Protein AF-A0A9E2E4F3-F1 (afdb_monomer_lite)

Structure (mmCIF, N/CA/C/O backbone):
data_AF-A0A9E2E4F3-F1
#
_entry.id   AF-A0A9E2E4F3-F1
#
loop_
_atom_site.group_PDB
_atom_site.id
_atom_site.type_symbol
_atom_site.label_atom_id
_atom_site.label_alt_id
_atom_site.label_comp_id
_atom_site.label_asym_id
_atom_site.label_entity_id
_atom_site.label_seq_id
_atom_site.pdbx_PDB_ins_code
_atom_site.Cartn_x
_atom_site.Cartn_y
_atom_site.Cartn_z
_atom_site.occupancy
_atom_site.B_iso_or_equiv
_atom_site.auth_seq_id
_atom_site.auth_comp_id
_atom_site.auth_asym_id
_atom_site.auth_atom_id
_atom_site.pdbx_PDB_model_num
ATOM 1 N N . MET A 1 1 ? 12.189 0.737 -23.360 1.00 81.00 1 MET A N 1
ATOM 2 C CA . MET A 1 1 ? 11.739 -0.007 -22.158 1.00 81.00 1 MET A CA 1
ATOM 3 C C . MET A 1 1 ? 10.765 -1.100 -22.576 1.00 81.00 1 MET A C 1
ATOM 5 O O . MET A 1 1 ? 9.932 -0.841 -23.434 1.00 81.00 1 MET A O 1
ATOM 9 N N . VAL A 1 2 ? 10.877 -2.310 -22.023 1.00 89.31 2 VAL A N 1
ATOM 10 C CA . VAL A 1 2 ? 9.925 -3.417 -22.245 1.00 89.31 2 VAL A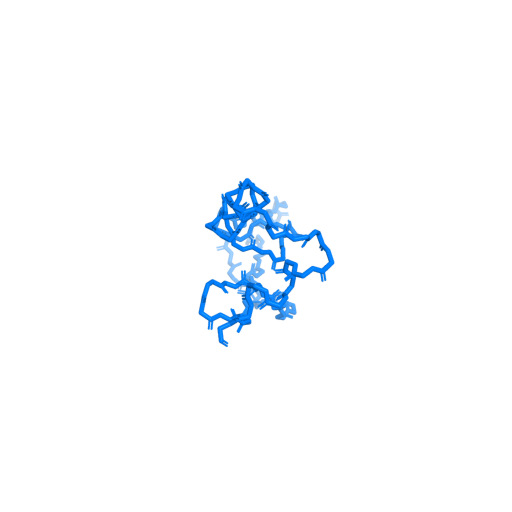 CA 1
ATOM 11 C C . VAL A 1 2 ? 9.378 -3.944 -20.932 1.00 89.31 2 VAL A C 1
ATOM 13 O O . VAL A 1 2 ? 10.095 -3.956 -19.932 1.00 89.31 2 VAL A O 1
ATOM 16 N N . ARG A 1 3 ? 8.125 -4.413 -20.940 1.00 87.81 3 ARG A N 1
ATOM 17 C CA . ARG A 1 3 ? 7.578 -5.204 -19.832 1.00 87.81 3 ARG A CA 1
ATOM 18 C C . ARG A 1 3 ? 8.257 -6.574 -19.798 1.00 87.81 3 ARG A C 1
ATOM 20 O O . ARG A 1 3 ? 8.450 -7.193 -20.837 1.00 87.81 3 ARG A O 1
ATOM 27 N N . ASN A 1 4 ? 8.609 -7.025 -18.600 1.00 91.44 4 ASN A N 1
ATOM 28 C CA . ASN A 1 4 ? 9.298 -8.285 -18.331 1.00 91.44 4 ASN A CA 1
ATOM 29 C C . ASN A 1 4 ? 8.619 -9.025 -17.163 1.00 91.44 4 ASN A C 1
ATOM 31 O O . ASN A 1 4 ? 9.231 -9.294 -16.128 1.00 91.44 4 ASN A O 1
ATOM 35 N N . GLY A 1 5 ? 7.315 -9.269 -17.303 1.00 92.94 5 GLY A N 1
ATOM 36 C CA . GLY A 1 5 ? 6.491 -9.903 -16.273 1.00 92.94 5 GLY A CA 1
ATOM 37 C C . GLY A 1 5 ? 6.092 -8.964 -15.131 1.00 92.94 5 GLY A C 1
ATOM 38 O O . GLY A 1 5 ? 6.016 -7.746 -15.303 1.00 92.94 5 GLY A O 1
ATOM 39 N N . HIS A 1 6 ? 5.814 -9.546 -13.963 1.00 93.56 6 HIS A N 1
ATOM 40 C CA . HIS A 1 6 ? 5.366 -8.840 -12.760 1.00 93.56 6 HIS A CA 1
ATOM 41 C C . HIS A 1 6 ? 6.181 -9.272 -11.538 1.00 93.56 6 HIS A C 1
ATOM 43 O O . HIS A 1 6 ? 6.768 -10.354 -11.513 1.00 93.56 6 HIS A O 1
ATOM 49 N N . LEU A 1 7 ? 6.230 -8.407 -10.528 1.00 90.75 7 LEU A N 1
ATOM 50 C CA . LEU A 1 7 ? 6.652 -8.787 -9.185 1.00 90.75 7 LEU A CA 1
ATOM 51 C C . LEU A 1 7 ? 5.602 -9.723 -8.561 1.00 90.75 7 LEU A C 1
ATOM 53 O O . LEU A 1 7 ? 4.446 -9.709 -9.006 1.00 90.75 7 LEU A O 1
ATOM 57 N N . PRO A 1 8 ? 5.977 -10.508 -7.533 1.00 92.94 8 PRO A N 1
ATOM 58 C CA . PRO A 1 8 ? 5.013 -11.253 -6.738 1.00 92.94 8 PRO A CA 1
ATOM 59 C C . PRO A 1 8 ? 3.853 -10.354 -6.312 1.00 92.94 8 PRO A C 1
ATOM 61 O O . PRO A 1 8 ? 4.054 -9.195 -5.934 1.00 92.94 8 PRO A O 1
ATOM 64 N N . GLY A 1 9 ? 2.637 -10.884 -6.431 1.00 93.06 9 GLY A N 1
ATOM 65 C CA . GLY A 1 9 ? 1.454 -10.178 -5.966 1.00 93.06 9 GLY A CA 1
ATOM 66 C C . GLY A 1 9 ? 1.538 -9.947 -4.463 1.00 93.06 9 GLY A C 1
ATOM 67 O O . GLY A 1 9 ? 2.056 -10.789 -3.733 1.00 93.06 9 GLY A O 1
ATOM 68 N N . ARG A 1 10 ? 1.026 -8.808 -4.012 1.00 93.94 10 ARG A N 1
ATOM 69 C CA . ARG A 1 10 ? 0.857 -8.521 -2.587 1.00 93.94 10 ARG A CA 1
ATOM 70 C C . ARG A 1 10 ? -0.500 -7.895 -2.337 1.00 93.94 10 ARG A C 1
ATOM 72 O O . ARG A 1 10 ? -1.048 -7.242 -3.225 1.00 93.94 10 ARG A O 1
ATOM 79 N N . GLU A 1 11 ? -0.998 -8.060 -1.128 1.00 93.38 11 GLU A N 1
ATOM 80 C CA . GLU A 1 11 ? -2.265 -7.475 -0.711 1.00 93.38 11 GLU A CA 1
ATOM 81 C C . GLU A 1 11 ? -2.079 -6.049 -0.195 1.00 93.38 11 GLU A C 1
ATOM 83 O O . GLU A 1 11 ? -1.095 -5.725 0.478 1.00 93.38 11 GLU A O 1
ATOM 88 N N . LEU A 1 12 ? -3.033 -5.197 -0.555 1.00 91.94 12 LEU A N 1
ATOM 89 C CA . LEU A 1 12 ? -3.198 -3.848 -0.043 1.0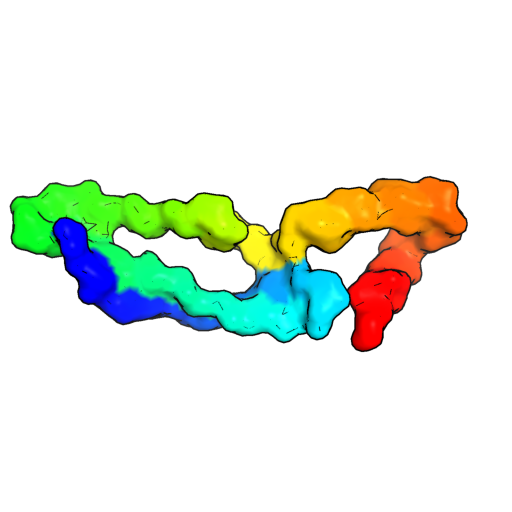0 91.94 12 LEU A CA 1
ATOM 90 C C . LEU A 1 12 ? -4.570 -3.739 0.607 1.00 91.94 12 LEU A C 1
ATOM 92 O O . LEU A 1 12 ? -5.571 -4.071 -0.023 1.00 91.94 12 LEU A O 1
ATOM 96 N N . GLN A 1 13 ? -4.628 -3.202 1.820 1.00 90.50 13 GLN A N 1
ATOM 97 C CA . GLN A 1 13 ? -5.893 -2.877 2.460 1.00 90.50 13 GLN A CA 1
ATOM 98 C C . GLN A 1 13 ? -6.495 -1.628 1.802 1.00 90.50 13 GLN A C 1
ATOM 100 O O . GLN A 1 13 ? -5.944 -0.519 1.889 1.00 90.50 13 GLN A O 1
ATOM 105 N N . ALA A 1 14 ? -7.631 -1.807 1.139 1.00 89.12 14 ALA A N 1
ATOM 106 C CA . ALA A 1 14 ? -8.475 -0.739 0.625 1.00 89.12 14 ALA A CA 1
ATOM 107 C C . ALA A 1 14 ? -9.762 -0.638 1.457 1.00 89.12 14 ALA A C 1
ATOM 109 O O . ALA A 1 14 ? -10.064 -1.522 2.251 1.00 89.12 14 ALA A O 1
ATOM 110 N N . GLY A 1 15 ? -10.546 0.425 1.256 1.00 84.62 15 GLY A N 1
ATOM 111 C CA . GLY A 1 15 ? -11.856 0.564 1.914 1.00 84.62 15 GLY A CA 1
ATOM 112 C C . GLY A 1 15 ? -12.876 -0.512 1.513 1.00 84.62 15 GLY A C 1
ATOM 113 O O . GLY A 1 15 ? -13.866 -0.691 2.200 1.00 84.62 15 GLY A O 1
ATOM 114 N N . LEU A 1 16 ? -12.618 -1.242 0.422 1.00 85.81 16 LEU A N 1
ATOM 115 C CA . LEU A 1 16 ? -13.409 -2.393 -0.032 1.00 85.81 16 LEU A CA 1
ATOM 116 C C . LEU A 1 16 ? -12.881 -3.733 0.520 1.00 85.81 16 LEU A C 1
ATOM 118 O O . LEU A 1 16 ? -13.339 -4.787 0.091 1.00 85.81 16 LEU A O 1
ATOM 122 N N . GLY A 1 17 ? -11.879 -3.704 1.404 1.00 87.62 17 GLY A N 1
ATOM 123 C CA . GLY A 1 17 ? -11.169 -4.888 1.886 1.00 87.62 17 GLY A CA 1
ATOM 124 C C . GLY A 1 17 ? -9.807 -5.113 1.207 1.00 87.62 17 GLY A C 1
ATOM 125 O O . GLY A 1 17 ? -9.264 -4.206 0.560 1.00 87.62 17 GLY A O 1
ATOM 126 N N . PRO A 1 18 ? -9.203 -6.301 1.391 1.00 91.56 18 PRO A N 1
ATOM 127 C CA . PRO A 1 18 ? -7.892 -6.625 0.837 1.00 91.56 18 PRO A CA 1
ATOM 128 C C . PRO A 1 18 ? -7.942 -6.766 -0.691 1.00 91.56 18 PRO A C 1
ATOM 130 O O . PRO A 1 18 ? -8.743 -7.513 -1.248 1.00 91.56 18 PRO A O 1
ATOM 133 N N . VAL A 1 19 ? -7.046 -6.061 -1.386 1.00 92.88 19 VAL A N 1
ATOM 134 C CA . VAL A 1 19 ? -6.916 -6.083 -2.851 1.00 92.88 19 VAL A CA 1
ATOM 135 C C . VAL A 1 19 ? -5.523 -6.562 -3.242 1.00 92.88 19 VAL A C 1
ATOM 137 O O . VAL A 1 19 ? -4.515 -5.944 -2.890 1.00 92.88 19 VAL A O 1
ATOM 140 N N . THR A 1 20 ? -5.443 -7.644 -4.017 1.00 94.75 20 THR A N 1
ATOM 141 C CA . THR A 1 20 ? -4.169 -8.150 -4.542 1.00 94.75 20 THR A CA 1
ATOM 142 C C . THR A 1 20 ? -3.685 -7.305 -5.721 1.00 94.75 20 THR A C 1
ATOM 144 O O . THR A 1 20 ? -4.340 -7.217 -6.758 1.00 94.75 20 THR A O 1
ATOM 147 N N . VAL A 1 21 ? -2.485 -6.735 -5.610 1.00 93.62 21 VAL A N 1
ATOM 148 C CA . VAL A 1 21 ? -1.852 -5.935 -6.666 1.00 93.62 21 VAL A CA 1
ATOM 149 C C . VAL A 1 21 ? -0.587 -6.616 -7.173 1.00 93.62 21 VAL A C 1
ATOM 151 O O . VAL A 1 21 ? 0.245 -7.085 -6.395 1.00 93.62 21 VAL A O 1
ATOM 154 N N . ARG A 1 22 ? -0.406 -6.619 -8.498 1.00 94.00 22 ARG A N 1
ATOM 155 C CA . ARG A 1 22 ? 0.820 -7.060 -9.178 1.00 94.00 22 ARG A CA 1
ATOM 156 C C . ARG A 1 22 ? 1.470 -5.875 -9.882 1.00 94.00 22 ARG A C 1
ATOM 158 O O . ARG A 1 22 ? 0.845 -5.211 -10.702 1.00 94.00 22 ARG A O 1
ATOM 165 N N . ILE A 1 23 ? 2.735 -5.612 -9.570 1.00 93.44 23 ILE A N 1
ATOM 166 C CA . ILE A 1 23 ? 3.485 -4.479 -10.127 1.00 93.44 23 ILE A CA 1
ATOM 167 C C . ILE A 1 23 ? 4.270 -4.964 -11.353 1.00 93.44 23 ILE A C 1
ATOM 169 O O . ILE A 1 23 ? 4.943 -5.993 -11.256 1.00 93.44 23 ILE A O 1
ATOM 173 N N . PRO A 1 24 ? 4.219 -4.268 -12.503 1.00 92.44 24 PRO A N 1
ATOM 174 C CA . PRO A 1 24 ? 4.961 -4.681 -13.685 1.00 92.44 24 PRO A CA 1
ATOM 175 C C . PRO A 1 24 ? 6.470 -4.552 -13.459 1.00 92.44 24 PRO A C 1
ATOM 177 O O . PRO A 1 24 ? 6.958 -3.562 -12.912 1.00 92.44 24 PRO A O 1
ATOM 180 N N . LYS A 1 25 ? 7.217 -5.548 -13.931 1.00 91.06 25 LYS A N 1
ATOM 181 C CA . LYS A 1 25 ? 8.674 -5.486 -14.045 1.00 91.06 25 LYS A CA 1
ATOM 182 C C . LYS A 1 25 ? 9.029 -4.970 -15.423 1.00 91.06 25 LYS A C 1
ATOM 184 O O . LYS A 1 25 ? 8.378 -5.307 -16.413 1.00 91.06 25 LYS A O 1
ATOM 189 N N . VAL A 1 26 ? 10.090 -4.183 -15.497 1.00 92.00 26 VAL A N 1
ATOM 190 C CA . VAL A 1 26 ? 10.591 -3.645 -16.759 1.00 92.00 26 VAL A CA 1
ATOM 191 C C . VAL A 1 26 ? 12.048 -3.996 -16.956 1.00 92.00 26 VAL A C 1
ATOM 193 O O . VAL A 1 26 ? 12.801 -4.152 -16.000 1.00 92.00 26 VAL A O 1
ATOM 196 N N . ARG A 1 27 ? 12.420 -4.147 -18.222 1.00 90.12 27 ARG A N 1
ATOM 197 C CA . ARG A 1 27 ? 13.788 -4.374 -18.673 1.00 90.12 27 ARG A CA 1
ATOM 198 C C . ARG A 1 27 ? 14.125 -3.347 -19.753 1.00 90.12 27 ARG A C 1
ATOM 200 O O . ARG A 1 27 ? 13.253 -2.902 -20.509 1.00 90.12 27 ARG A O 1
ATOM 207 N N . SER A 1 28 ? 15.389 -2.954 -19.820 1.00 91.19 28 SER A N 1
ATOM 208 C CA . SER A 1 28 ? 15.891 -2.113 -20.903 1.00 91.19 28 SER A CA 1
ATOM 209 C C . SER A 1 28 ? 16.109 -2.911 -22.185 1.00 91.19 28 SER A C 1
ATOM 211 O O . SER A 1 28 ? 16.472 -4.085 -22.135 1.00 91.19 28 SER A O 1
ATOM 213 N N . ARG A 1 29 ? 15.876 -2.270 -23.336 1.00 86.06 29 ARG A N 1
ATOM 214 C CA . ARG A 1 29 ? 16.238 -2.828 -24.652 1.00 86.06 29 ARG A CA 1
ATOM 215 C C . ARG A 1 29 ? 17.652 -2.423 -25.073 1.00 86.06 29 ARG A C 1
ATOM 217 O O . ARG A 1 29 ? 18.275 -3.157 -25.821 1.00 86.06 29 ARG A O 1
ATOM 224 N N . THR A 1 30 ? 18.127 -1.274 -24.599 1.00 87.88 30 THR A N 1
ATOM 225 C CA . THR A 1 30 ? 19.356 -0.599 -25.044 1.00 87.88 30 THR A CA 1
ATOM 226 C C . THR A 1 30 ? 20.563 -0.873 -24.144 1.00 87.88 30 THR A C 1
ATOM 228 O O . THR A 1 30 ? 21.649 -0.397 -24.433 1.00 87.88 30 THR A O 1
ATOM 231 N N . GLY A 1 31 ? 20.394 -1.640 -23.061 1.00 83.25 31 GLY A N 1
ATOM 232 C CA . GLY A 1 31 ? 21.473 -1.995 -22.127 1.00 83.25 31 GLY A CA 1
ATOM 233 C C . GLY A 1 31 ? 21.596 -1.065 -20.916 1.00 83.25 31 GLY A C 1
ATOM 234 O O . GLY A 1 31 ? 22.090 -1.495 -19.880 1.00 83.25 31 GLY A O 1
ATOM 235 N N . GLU A 1 32 ? 21.061 0.156 -20.984 1.00 89.25 32 GLU A N 1
ATOM 236 C CA . GLU A 1 32 ? 21.043 1.078 -19.839 1.00 89.25 32 GLU A CA 1
ATOM 237 C C . GLU A 1 32 ? 20.092 0.600 -18.730 1.00 89.25 32 GLU A C 1
ATOM 239 O O . GLU A 1 32 ? 18.990 0.136 -19.036 1.00 89.25 32 GLU A O 1
ATOM 244 N N . PRO A 1 33 ? 20.453 0.712 -17.442 1.00 85.88 33 PRO A N 1
ATOM 245 C CA . PRO A 1 33 ? 19.584 0.299 -16.347 1.00 85.88 33 PRO A CA 1
ATOM 246 C C . PRO A 1 33 ? 18.332 1.186 -16.261 1.00 85.88 33 PRO A C 1
ATOM 248 O O . PRO A 1 33 ? 18.414 2.407 -16.180 1.00 85.88 33 PRO A O 1
ATOM 251 N N . VAL A 1 34 ? 17.150 0.562 -16.228 1.00 89.25 34 VAL A N 1
ATOM 252 C CA . VAL A 1 34 ? 15.857 1.255 -16.091 1.00 89.25 34 VAL A CA 1
ATOM 253 C C . VAL A 1 34 ? 15.084 0.650 -14.927 1.00 89.25 34 VAL A C 1
ATOM 255 O O . VAL A 1 34 ? 14.936 -0.568 -14.847 1.00 89.25 34 VAL A O 1
ATOM 258 N N . THR A 1 35 ? 14.545 1.500 -14.050 1.00 87.69 35 THR A N 1
ATOM 259 C CA . THR A 1 35 ? 13.702 1.081 -12.921 1.00 87.69 35 THR A CA 1
ATOM 260 C C . THR A 1 35 ? 12.303 1.665 -13.064 1.00 87.69 35 THR A C 1
ATOM 262 O O . THR A 1 35 ? 12.143 2.871 -13.220 1.00 87.69 35 THR A O 1
ATOM 265 N N . PHE A 1 36 ? 11.276 0.820 -12.967 1.00 89.69 36 PHE A N 1
ATOM 266 C CA . PHE A 1 36 ? 9.893 1.277 -12.848 1.00 89.69 36 PHE A CA 1
ATOM 267 C C . PHE A 1 36 ? 9.522 1.438 -11.376 1.00 89.69 36 PHE A C 1
ATOM 269 O O . PHE A 1 36 ? 9.680 0.509 -10.583 1.00 89.69 36 PHE A O 1
ATOM 276 N N . ARG A 1 37 ? 8.981 2.604 -11.026 1.00 90.81 37 ARG A N 1
ATOM 277 C CA . ARG A 1 37 ? 8.342 2.855 -9.735 1.00 90.81 37 ARG A CA 1
ATOM 278 C C . ARG A 1 37 ? 6.899 3.253 -9.998 1.00 90.81 37 ARG A C 1
ATOM 280 O O . ARG A 1 37 ? 6.642 4.231 -10.692 1.00 90.81 37 ARG A O 1
ATOM 287 N N . SER A 1 38 ? 5.963 2.475 -9.466 1.00 91.25 38 SER A N 1
ATOM 288 C CA . SER A 1 38 ? 4.543 2.800 -9.571 1.00 91.25 38 SER A CA 1
ATOM 289 C C . SER A 1 38 ? 4.234 4.026 -8.711 1.00 91.25 38 SER A C 1
ATOM 291 O O . SER A 1 38 ? 4.509 4.023 -7.513 1.00 91.25 38 SER A O 1
ATOM 293 N N . ALA A 1 39 ? 3.651 5.059 -9.321 1.00 91.69 39 ALA A N 1
ATOM 294 C CA . ALA A 1 39 ? 3.168 6.241 -8.604 1.00 91.69 39 ALA A CA 1
ATOM 295 C C . ALA A 1 39 ? 1.872 5.957 -7.822 1.00 91.69 39 ALA A C 1
ATOM 297 O O . ALA 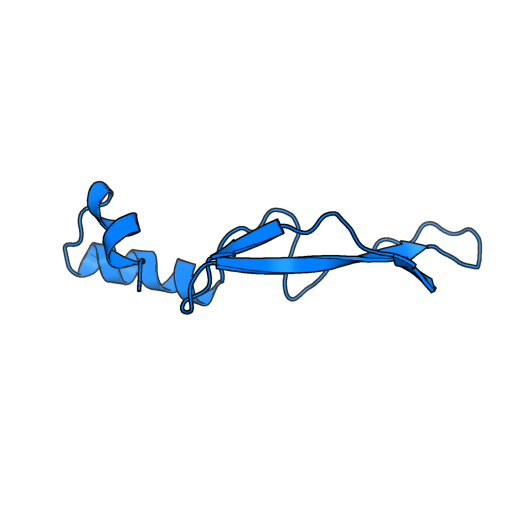A 1 39 ? 1.618 6.579 -6.793 1.00 91.69 39 ALA A O 1
ATOM 298 N N . LEU A 1 40 ? 1.068 4.995 -8.296 1.00 90.12 40 LEU A N 1
ATOM 299 C CA . LEU A 1 40 ? -0.184 4.583 -7.653 1.00 90.12 40 LEU A CA 1
ATOM 300 C C . LEU A 1 40 ? 0.067 3.690 -6.438 1.00 90.12 40 LEU A C 1
ATOM 302 O O . LEU A 1 40 ? -0.567 3.845 -5.401 1.00 90.12 40 LEU A O 1
ATOM 306 N N . VAL A 1 41 ? 1.005 2.753 -6.576 1.00 91.19 41 VAL A N 1
ATOM 307 C CA . VAL A 1 41 ? 1.345 1.771 -5.544 1.00 91.19 41 VAL A CA 1
ATOM 308 C C . VAL A 1 41 ? 2.856 1.794 -5.338 1.00 91.19 41 VAL A C 1
ATOM 310 O O . VAL A 1 41 ? 3.568 0.959 -5.907 1.00 91.19 41 VAL A O 1
ATOM 313 N N . PRO A 1 42 ? 3.369 2.755 -4.551 1.00 92.06 42 PRO A N 1
ATOM 314 C CA . PRO A 1 42 ? 4.785 2.816 -4.240 1.00 92.06 42 PRO A CA 1
ATOM 315 C C . PRO A 1 42 ? 5.282 1.531 -3.559 1.00 92.06 42 PRO A C 1
ATOM 317 O O . PRO A 1 42 ? 4.493 0.752 -3.002 1.00 92.06 42 PRO A O 1
ATOM 320 N N . PRO A 1 43 ? 6.600 1.282 -3.569 1.00 90.19 43 PRO A N 1
ATOM 321 C CA . PRO A 1 43 ? 7.185 0.175 -2.826 1.00 90.19 43 PRO A CA 1
ATOM 322 C C . PRO A 1 43 ? 6.752 0.184 -1.353 1.00 90.19 43 PRO A C 1
ATOM 324 O O . PRO A 1 43 ? 6.556 1.233 -0.753 1.00 90.19 43 PRO A O 1
ATOM 327 N N . TYR A 1 44 ? 6.586 -1.009 -0.786 1.00 89.25 44 TYR A N 1
ATOM 328 C CA . TYR A 1 44 ? 6.278 -1.259 0.635 1.00 89.25 44 TYR A CA 1
ATOM 329 C C . TYR A 1 44 ? 4.949 -0.745 1.214 1.00 89.25 44 TYR A C 1
ATOM 331 O O . TYR A 1 44 ? 4.603 -1.183 2.307 1.00 89.25 44 TYR A O 1
ATOM 339 N N . ILE A 1 45 ? 4.155 0.056 0.490 1.00 91.94 45 ILE A N 1
ATOM 340 C CA . ILE A 1 45 ? 2.820 0.435 0.986 1.00 91.94 45 ILE A CA 1
ATOM 341 C C . ILE A 1 45 ? 1.953 -0.813 1.195 1.00 91.94 45 ILE A C 1
ATOM 343 O O . ILE A 1 45 ? 2.011 -1.741 0.380 1.00 91.94 45 ILE A O 1
ATOM 347 N N . ARG A 1 46 ? 1.163 -0.827 2.275 1.00 90.31 46 ARG A N 1
ATOM 348 C CA . ARG A 1 46 ? 0.209 -1.906 2.595 1.00 90.31 46 ARG A CA 1
ATOM 349 C C . ARG A 1 46 ? -1.235 -1.436 2.751 1.00 90.31 46 ARG A C 1
ATOM 351 O O . ARG A 1 46 ? -2.133 -2.266 2.752 1.00 90.31 46 ARG A O 1
ATOM 358 N N . LYS A 1 47 ? -1.464 -0.128 2.862 1.00 90.88 47 LYS A N 1
ATOM 359 C CA . LYS A 1 47 ? -2.783 0.495 3.004 1.00 90.88 47 LYS A CA 1
ATOM 360 C C . LYS A 1 47 ? -2.950 1.575 1.940 1.00 90.88 47 LYS A C 1
ATOM 362 O O . LYS A 1 47 ? -1.970 2.136 1.451 1.00 90.88 47 LYS A O 1
ATOM 367 N N . THR A 1 48 ? -4.187 1.835 1.542 1.00 92.62 48 THR A N 1
ATOM 368 C CA . THR A 1 48 ? -4.512 2.952 0.645 1.00 92.62 48 THR A CA 1
ATOM 369 C C . THR A 1 48 ? -4.443 4.287 1.387 1.00 92.62 48 THR A C 1
ATOM 371 O O . THR A 1 48 ? -4.738 4.360 2.578 1.00 92.62 48 THR A O 1
ATOM 374 N N . LYS A 1 49 ? -4.111 5.366 0.666 1.00 91.44 49 LYS A N 1
ATOM 375 C CA . LYS A 1 49 ? -4.051 6.727 1.232 1.00 91.44 49 LYS A CA 1
ATOM 376 C C . LYS A 1 49 ? -5.369 7.154 1.884 1.00 91.44 49 LYS A C 1
ATOM 378 O O . LYS A 1 49 ? -5.359 7.830 2.903 1.00 91.44 49 LYS A O 1
ATOM 383 N N . SER A 1 50 ? -6.497 6.748 1.302 1.00 90.06 50 SER A N 1
ATOM 384 C CA . SER A 1 50 ? -7.831 7.009 1.850 1.00 90.06 50 SER A CA 1
ATOM 385 C C . SER A 1 50 ? -8.042 6.339 3.207 1.00 90.06 50 SER A C 1
ATOM 387 O O . SER A 1 50 ? -8.628 6.944 4.096 1.00 90.06 50 SER A O 1
ATOM 389 N N . LEU A 1 51 ? -7.539 5.113 3.380 1.00 89.12 51 LEU A N 1
ATOM 390 C CA . LEU A 1 51 ? -7.649 4.379 4.638 1.00 89.12 51 LEU A CA 1
ATOM 391 C C . LEU A 1 51 ? -6.760 4.994 5.723 1.00 89.12 51 LEU A C 1
ATOM 393 O O . LEU A 1 51 ? -7.197 5.174 6.853 1.00 89.12 51 LEU A O 1
ATOM 397 N N . GLU A 1 52 ? -5.525 5.360 5.374 1.00 89.94 52 GLU A N 1
ATOM 398 C CA . GLU A 1 52 ? -4.619 6.052 6.300 1.00 89.94 52 GLU A CA 1
ATOM 399 C C . GLU A 1 52 ? -5.191 7.397 6.755 1.00 89.94 52 GLU A C 1
ATOM 401 O O . GLU A 1 52 ? -5.118 7.725 7.937 1.00 89.94 52 GLU A O 1
ATOM 406 N N . ALA A 1 53 ? -5.829 8.138 5.845 1.00 91.62 53 ALA A N 1
ATOM 407 C CA . ALA A 1 53 ? -6.487 9.398 6.168 1.00 91.62 53 ALA A CA 1
ATOM 408 C C . ALA A 1 53 ? -7.668 9.234 7.141 1.00 91.62 53 ALA A C 1
ATOM 410 O O . ALA A 1 53 ? -8.004 10.192 7.831 1.00 91.62 53 ALA A O 1
ATOM 411 N N . ALA A 1 54 ? -8.284 8.049 7.229 1.00 90.31 54 ALA A N 1
ATOM 412 C CA . ALA A 1 54 ? -9.392 7.782 8.146 1.00 90.31 54 ALA A CA 1
ATOM 413 C C . ALA A 1 54 ? -8.933 7.506 9.592 1.00 90.31 54 ALA A C 1
ATOM 415 O O . ALA A 1 54 ? -9.699 7.742 10.525 1.00 90.31 54 ALA A O 1
ATOM 416 N N . LEU A 1 55 ? -7.688 7.057 9.802 1.00 89.31 55 LEU A N 1
ATOM 417 C CA . LEU A 1 55 ? -7.183 6.667 11.128 1.00 89.31 55 LEU A CA 1
ATOM 418 C C . LEU A 1 55 ? -7.273 7.792 12.177 1.00 89.31 55 LEU A C 1
ATOM 420 O O . LEU A 1 55 ? -7.792 7.535 13.265 1.00 89.31 55 LEU A O 1
ATOM 424 N N . PRO A 1 56 ? -6.844 9.041 11.892 1.00 92.94 56 PRO A N 1
ATOM 425 C CA . PRO A 1 56 ? -6.941 10.119 12.873 1.00 92.94 56 PRO A CA 1
ATOM 426 C C . PRO A 1 56 ? -8.392 10.477 13.203 1.00 92.94 56 PRO A C 1
ATOM 428 O O . PRO A 1 56 ? -8.701 10.801 14.346 1.00 92.94 56 PRO A O 1
ATOM 431 N N . TRP A 1 57 ? -9.299 10.385 12.227 1.00 93.00 57 TRP A N 1
ATOM 432 C CA . TRP A 1 57 ? -10.719 10.647 12.454 1.00 93.00 57 TRP A CA 1
ATOM 433 C C . TRP A 1 57 ? -11.343 9.620 13.393 1.00 93.00 57 TRP A C 1
ATOM 435 O O . TRP A 1 57 ? -12.081 10.006 14.295 1.00 93.00 57 TRP A O 1
ATOM 445 N N . LEU A 1 58 ? -11.019 8.336 13.222 1.00 91.69 58 LEU A N 1
ATOM 446 C CA . LEU A 1 58 ? -11.480 7.277 14.122 1.00 91.69 58 LEU A CA 1
ATOM 447 C C . LEU A 1 58 ? -10.971 7.493 15.548 1.00 91.69 58 LEU A C 1
ATOM 449 O O . LEU A 1 58 ? -11.751 7.420 16.496 1.00 91.69 58 LEU A O 1
ATOM 453 N N . TYR A 1 59 ? -9.694 7.851 15.690 1.00 92.44 59 TYR A N 1
ATOM 454 C CA . TYR A 1 59 ? -9.118 8.181 16.990 1.00 92.44 59 TYR A CA 1
ATOM 455 C C . TYR A 1 59 ? -9.854 9.351 17.663 1.00 92.44 59 TYR A C 1
ATOM 457 O O . TYR A 1 59 ? -10.252 9.258 18.822 1.00 92.44 59 TYR A O 1
ATOM 465 N N . LEU A 1 60 ? -10.124 10.432 16.920 1.00 94.94 60 LEU A N 1
ATOM 466 C CA . LEU A 1 60 ? -10.880 11.587 17.421 1.00 94.94 60 LEU A CA 1
ATOM 467 C C . LEU A 1 60 ? -12.337 11.259 17.770 1.00 94.94 60 LEU A C 1
ATOM 469 O O . LEU A 1 60 ? -12.942 11.941 18.594 1.00 94.94 60 LEU A O 1
ATOM 473 N N . LYS A 1 61 ? -12.914 10.225 17.155 1.00 92.19 61 LYS A N 1
ATOM 474 C CA . LYS A 1 61 ? -14.257 9.725 17.475 1.00 92.19 61 LYS A CA 1
ATOM 475 C C . LYS A 1 61 ? -14.287 8.805 18.697 1.00 92.19 61 LYS A C 1
ATOM 477 O O . LYS A 1 61 ? -15.366 8.343 19.053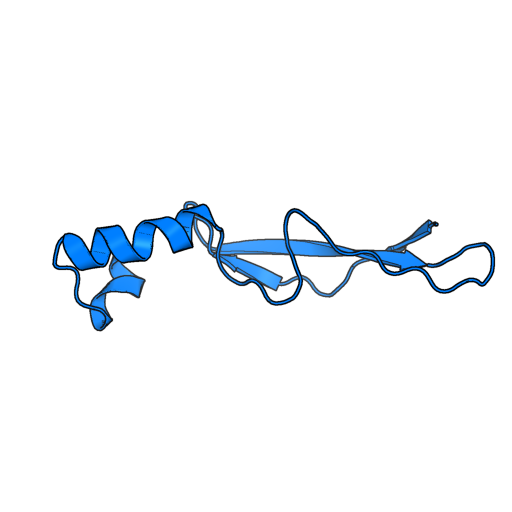 1.00 92.19 61 LYS A O 1
ATOM 482 N N . GLY A 1 62 ? -13.149 8.589 19.356 1.00 92.44 62 GLY A N 1
ATOM 483 C CA . GLY A 1 62 ? -13.054 7.786 20.573 1.00 92.44 62 GLY A CA 1
ATOM 484 C C . GLY A 1 62 ? -12.840 6.295 20.320 1.00 92.44 62 GLY A C 1
ATOM 485 O O . GLY A 1 62 ? -12.973 5.514 21.256 1.00 92.44 62 GLY A O 1
ATOM 486 N N . VAL A 1 63 ? -12.498 5.890 19.090 1.00 92.56 63 VAL A N 1
ATOM 487 C CA . VAL A 1 63 ? -12.113 4.501 18.807 1.00 92.56 63 VAL A CA 1
ATOM 488 C C . VAL A 1 63 ? -10.740 4.242 19.414 1.00 92.56 63 VAL A C 1
ATOM 490 O O . VAL A 1 63 ? -9.761 4.923 19.090 1.00 92.56 63 VAL A O 1
ATOM 493 N N . SER A 1 64 ? -10.670 3.245 20.294 1.00 90.69 64 SER A N 1
ATOM 494 C CA . SER A 1 64 ? -9.413 2.817 20.901 1.00 90.69 64 SER A CA 1
ATOM 495 C C . SER A 1 64 ? -8.437 2.316 19.837 1.00 90.69 64 SER A C 1
ATOM 497 O O . SER A 1 64 ? -8.828 1.654 18.877 1.00 90.69 64 SER A O 1
ATOM 499 N N . SER A 1 65 ? -7.136 2.544 20.034 1.00 85.62 65 SER A N 1
ATOM 500 C CA . SER A 1 65 ? -6.084 2.011 19.157 1.00 85.62 65 SER A CA 1
ATOM 501 C C . SER A 1 65 ? -6.144 0.485 18.999 1.00 85.62 65 SER A C 1
ATOM 503 O O . SER A 1 65 ? -5.773 -0.029 17.947 1.00 85.62 65 SER A O 1
ATOM 505 N N . GLY A 1 66 ? -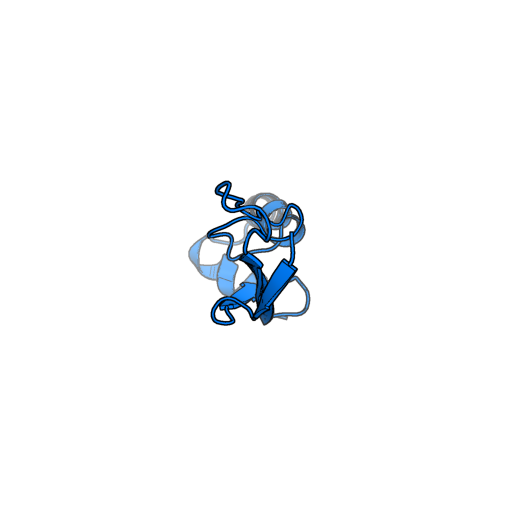6.630 -0.236 20.019 1.00 87.75 66 GLY A N 1
ATOM 506 C CA . GLY A 1 66 ? -6.825 -1.691 19.967 1.00 87.75 66 GLY A CA 1
ATOM 507 C C . GLY A 1 66 ? -8.041 -2.133 19.146 1.00 87.75 66 GLY A C 1
ATOM 508 O O . GLY A 1 66 ? -8.085 -3.267 18.686 1.00 87.75 66 GLY A O 1
ATOM 509 N N . GLU A 1 67 ? -8.998 -1.233 18.922 1.00 87.94 67 GLU A N 1
ATOM 510 C CA . GLU A 1 67 ? -10.245 -1.488 18.187 1.00 87.94 67 GLU A CA 1
ATOM 511 C C . GLU A 1 67 ? -10.184 -0.976 16.740 1.00 87.94 67 GLU A C 1
ATOM 513 O O . GLU A 1 67 ? -11.096 -1.217 15.954 1.00 87.94 67 GLU A O 1
ATOM 518 N N . MET A 1 68 ? -9.102 -0.293 16.351 1.00 86.00 68 MET A N 1
ATOM 519 C CA . MET A 1 68 ? -8.962 0.287 15.011 1.00 86.00 68 MET A CA 1
ATOM 520 C C . MET A 1 68 ? -8.989 -0.752 13.891 1.00 86.00 68 MET A C 1
ATOM 522 O O . MET A 1 68 ? -9.500 -0.453 12.819 1.00 86.00 68 MET A O 1
ATOM 526 N N . ASP A 1 69 ? -8.425 -1.945 14.097 1.00 82.62 69 ASP A N 1
ATOM 527 C CA . ASP A 1 69 ? -8.468 -2.994 13.068 1.00 82.62 69 ASP A CA 1
ATOM 528 C C . ASP A 1 69 ? -9.905 -3.467 12.825 1.00 82.62 69 ASP A C 1
ATOM 530 O O . ASP A 1 69 ? -10.317 -3.630 11.681 1.00 82.62 69 ASP A O 1
ATOM 534 N N . GLU A 1 70 ? -10.689 -3.591 13.896 1.00 83.56 70 GLU A N 1
ATOM 535 C CA . GLU A 1 70 ? -12.095 -3.979 13.821 1.00 83.56 70 GLU A CA 1
ATOM 536 C C . GLU A 1 70 ? -12.955 -2.876 13.201 1.00 83.56 70 GLU A C 1
ATOM 538 O O . GLU A 1 70 ? -13.754 -3.142 12.312 1.00 83.56 70 GLU A O 1
ATOM 543 N N . ALA A 1 71 ? -12.715 -1.616 13.572 1.00 84.50 71 ALA A N 1
ATOM 544 C CA . ALA A 1 71 ? -13.412 -0.462 13.005 1.00 84.50 71 ALA A CA 1
ATOM 545 C C . ALA A 1 71 ? -13.143 -0.245 11.501 1.00 84.50 71 ALA A C 1
ATOM 547 O O . ALA A 1 71 ? -13.865 0.507 10.847 1.00 84.50 71 ALA A O 1
ATOM 548 N N . LEU A 1 72 ? -12.086 -0.855 10.954 1.00 80.56 72 LEU A N 1
ATOM 549 C CA . LEU A 1 72 ? -11.712 -0.771 9.538 1.00 80.56 72 LEU A CA 1
ATOM 550 C C . LEU A 1 72 ? -12.086 -2.021 8.734 1.00 80.56 72 LEU A C 1
ATOM 552 O O . LEU A 1 72 ? -11.890 -2.025 7.514 1.00 80.56 72 LEU A O 1
ATOM 556 N N . LYS A 1 73 ? -12.589 -3.073 9.386 1.00 76.12 73 LYS A N 1
ATOM 557 C CA . LYS A 1 73 ? -13.202 -4.204 8.692 1.00 76.12 73 LYS A CA 1
ATOM 558 C C . LYS A 1 73 ? -14.603 -3.794 8.248 1.00 76.12 73 LYS A C 1
ATOM 560 O O . LYS A 1 73 ? -15.367 -3.225 9.023 1.00 76.12 73 LYS A O 1
ATOM 565 N N . VAL A 1 74 ? -14.897 -4.053 6.977 1.00 61.47 74 VAL A N 1
ATOM 566 C CA . VAL A 1 74 ? -16.240 -3.954 6.388 1.00 61.47 74 VAL A CA 1
ATOM 567 C C . VAL A 1 74 ? -16.812 -5.356 6.299 1.00 61.47 74 VAL A C 1
ATOM 569 O O . VAL A 1 74 ? -16.030 -6.257 5.913 1.00 61.47 74 VAL A O 1
#

Sequence (74 aa):
MVRNGHLPGRELQAGLGPVTVRIPKVRSRTGEPVTFRSALVPPYIRKTKSLEAALPWLYLKGVSSGEMDEALKV

Secondary structure (DSSP, 8-state):
-EEEEEPPPEEEEETTEEEEE-PEEEE-SSSS------SSS-TT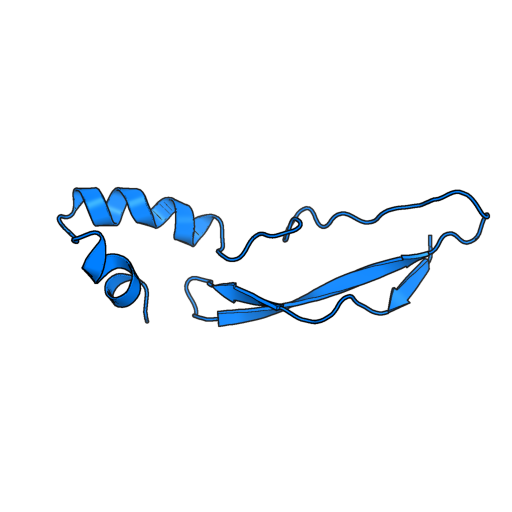--B-HHHHHHHHHHHHTT--TTTHHHHT--

Radius of gyration: 17.16 Å; chains: 1; bounding box: 38×23×46 Å

pLDDT: mean 89.44, std 4.83, range [61.47, 94.94]

Foldseek 3Di:
DDWDAWDDWDWAQELVGTDTDTHTDDDDPVPDDDDDADPLDGPPHRYHPVLVVCVVVCVVVVQDPVCSVVVSDD